Protein AF-A0A5J4PIV3-F1 (afdb_monomer)

pLDDT: mean 88.85, std 11.76, range [53.22, 97.62]

Mean predicted aligned error: 4.73 Å

Organism: NCBI:txid433724

Structure (mmCIF, N/CA/C/O backbone):
data_AF-A0A5J4PIV3-F1
#
_entry.id   AF-A0A5J4PIV3-F1
#
loop_
_atom_site.group_PDB
_atom_site.id
_atom_site.type_symbol
_atom_site.label_atom_id
_atom_site.label_alt_id
_atom_site.label_comp_id
_atom_site.label_asym_id
_atom_site.label_entity_id
_atom_site.label_seq_id
_atom_site.pdbx_PDB_ins_code
_atom_site.Cartn_x
_atom_site.Cartn_y
_atom_site.Cartn_z
_atom_site.occupancy
_atom_site.B_iso_or_equiv
_atom_site.auth_seq_id
_atom_site.auth_comp_id
_atom_site.auth_asym_id
_atom_site.auth_atom_id
_atom_site.pdbx_PDB_model_num
ATOM 1 N N . ALA A 1 1 ? -17.763 -1.301 9.438 1.00 55.84 1 ALA A N 1
ATOM 2 C CA . ALA A 1 1 ? -16.443 -1.359 8.772 1.00 55.84 1 ALA A CA 1
ATOM 3 C C . ALA A 1 1 ? -15.305 -0.831 9.661 1.00 55.84 1 ALA A C 1
ATOM 5 O O . ALA A 1 1 ? -14.317 -1.535 9.806 1.00 55.84 1 ALA A O 1
ATOM 6 N N . MET A 1 2 ? -15.460 0.306 10.361 1.00 53.22 2 MET A N 1
ATOM 7 C CA . MET A 1 2 ? -14.458 0.875 11.301 1.00 53.22 2 MET A CA 1
ATOM 8 C C . MET A 1 2 ? -14.253 0.105 12.631 1.00 53.22 2 MET A C 1
ATOM 10 O O . MET A 1 2 ? -13.920 0.697 13.648 1.00 53.22 2 MET A O 1
ATOM 14 N N . LYS A 1 3 ? -14.477 -1.215 12.659 1.00 56.09 3 LYS A N 1
ATOM 15 C CA . LYS A 1 3 ? -14.285 -2.046 13.866 1.00 56.09 3 LYS A CA 1
ATOM 16 C C . LYS A 1 3 ? -12.985 -2.870 13.853 1.00 56.09 3 LYS A C 1
ATOM 18 O O . LYS A 1 3 ? -12.691 -3.502 14.857 1.00 56.09 3 LYS A O 1
ATOM 23 N N . LYS A 1 4 ? -12.216 -2.877 12.749 1.00 72.25 4 LYS A N 1
ATOM 24 C CA . LYS A 1 4 ? -10.979 -3.682 12.604 1.00 72.25 4 LYS A CA 1
ATOM 25 C C . LYS A 1 4 ? -9.667 -2.886 12.595 1.00 72.25 4 LYS A C 1
ATOM 27 O O . LYS A 1 4 ? -8.628 -3.473 12.861 1.00 72.25 4 LYS A O 1
ATOM 32 N N . TYR A 1 5 ? -9.702 -1.579 12.336 1.00 81.81 5 TYR A N 1
ATOM 33 C CA . TYR A 1 5 ? -8.504 -0.736 12.284 1.00 81.81 5 TYR A CA 1
ATOM 34 C C . TYR A 1 5 ? -8.754 0.581 13.016 1.00 81.81 5 TYR A C 1
ATOM 36 O O . TYR A 1 5 ? -9.792 1.212 12.814 1.00 81.81 5 TYR A O 1
ATOM 44 N N . SER A 1 6 ? -7.813 0.989 13.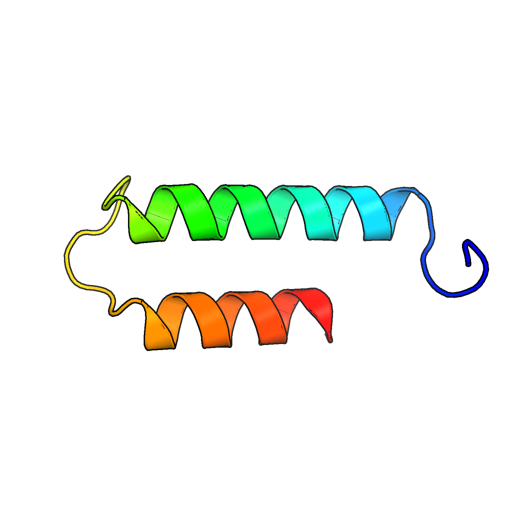871 1.00 91.38 6 SER A N 1
ATOM 45 C CA . SER A 1 6 ? -7.847 2.305 14.512 1.00 91.38 6 SER A CA 1
ATOM 46 C C . SER A 1 6 ? -7.624 3.415 13.478 1.00 91.38 6 SER A C 1
ATOM 48 O O . SER A 1 6 ? -7.101 3.169 12.384 1.00 91.38 6 SER A O 1
ATOM 50 N N . GLY A 1 7 ? -7.972 4.657 13.829 1.00 93.25 7 GLY A N 1
ATOM 51 C CA . GLY A 1 7 ? -7.658 5.817 12.986 1.00 93.25 7 GLY A CA 1
ATOM 52 C C . GLY A 1 7 ? -6.159 5.911 12.674 1.00 93.25 7 GLY A C 1
ATOM 53 O O . GLY A 1 7 ? -5.779 6.135 11.530 1.00 93.25 7 GLY 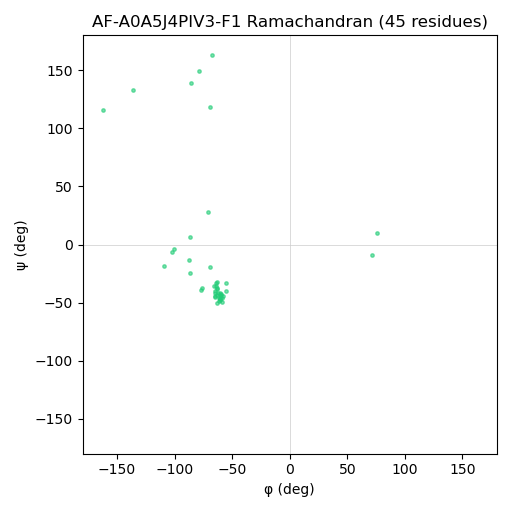A O 1
ATOM 54 N N . VAL A 1 8 ? -5.303 5.616 13.657 1.00 94.00 8 VAL A N 1
ATOM 55 C CA . VAL A 1 8 ? -3.842 5.600 13.483 1.00 94.00 8 VAL A CA 1
ATOM 56 C C . VAL A 1 8 ? -3.400 4.529 12.482 1.00 94.00 8 VAL A C 1
ATOM 58 O O . VAL A 1 8 ? -2.692 4.856 11.532 1.00 94.00 8 VAL A O 1
ATOM 61 N N . LYS A 1 9 ? -3.850 3.272 12.628 1.00 92.38 9 LYS A N 1
ATOM 62 C CA . LYS A 1 9 ? -3.472 2.194 11.690 1.00 92.38 9 LYS A CA 1
ATOM 63 C C . LYS A 1 9 ? -4.009 2.465 10.283 1.00 92.38 9 LYS A C 1
ATOM 65 O O . LYS A 1 9 ? -3.329 2.178 9.308 1.00 92.38 9 LYS A O 1
ATOM 70 N N . THR A 1 10 ? -5.178 3.098 10.169 1.00 94.19 10 THR A N 1
ATOM 71 C CA . THR A 1 10 ? -5.718 3.548 8.875 1.00 94.19 10 THR A CA 1
ATOM 72 C C . THR A 1 10 ? -4.784 4.558 8.206 1.00 94.19 10 THR A C 1
ATOM 74 O O . THR A 1 10 ? -4.451 4.405 7.033 1.00 94.19 10 THR A O 1
ATOM 77 N N . MET A 1 11 ? -4.303 5.559 8.949 1.00 96.31 11 MET A N 1
ATOM 78 C CA . MET A 1 11 ? -3.368 6.555 8.416 1.00 96.31 11 MET A CA 1
ATOM 79 C C . MET A 1 11 ? -2.007 5.954 8.044 1.00 96.31 11 MET A C 1
ATOM 81 O O . MET A 1 11 ? -1.431 6.355 7.035 1.00 96.31 11 MET A O 1
ATOM 85 N N . GLN A 1 12 ? -1.519 4.970 8.804 1.00 96.19 12 GLN A N 1
ATOM 86 C CA . GLN A 1 12 ? -0.302 4.221 8.465 1.00 96.19 12 GLN A CA 1
ATOM 87 C C . GLN A 1 12 ? -0.459 3.468 7.140 1.00 96.19 12 GLN A C 1
ATOM 89 O O . GLN A 1 12 ? 0.359 3.649 6.245 1.00 96.19 12 GLN A O 1
ATOM 94 N N . ILE A 1 13 ? -1.561 2.728 6.968 1.00 96.31 13 ILE A N 1
ATOM 95 C CA . ILE A 1 13 ? -1.861 2.006 5.723 1.00 96.31 13 ILE A CA 1
ATOM 96 C C . ILE A 1 13 ? -1.912 2.970 4.529 1.00 96.31 13 ILE A C 1
ATOM 98 O O . ILE A 1 13 ? -1.327 2.694 3.486 1.00 96.31 13 ILE A O 1
ATOM 102 N N . ILE A 1 14 ? -2.568 4.127 4.675 1.00 97.44 14 ILE A N 1
ATOM 103 C CA . ILE A 1 14 ? -2.612 5.150 3.616 1.00 97.44 14 ILE A CA 1
ATOM 104 C C . ILE A 1 14 ? -1.201 5.644 3.264 1.00 97.44 14 ILE A C 1
ATOM 106 O O . ILE A 1 14 ? -0.895 5.843 2.088 1.00 97.44 14 ILE A O 1
ATOM 110 N N . ASN A 1 15 ? -0.345 5.855 4.264 1.00 97.62 15 ASN A N 1
ATOM 111 C CA . ASN A 1 15 ? 1.031 6.281 4.041 1.00 97.62 15 ASN A CA 1
ATOM 112 C C . ASN A 1 15 ? 1.854 5.212 3.306 1.00 97.62 15 ASN A C 1
ATOM 114 O O . ASN A 1 15 ? 2.544 5.539 2.343 1.00 97.62 15 ASN A O 1
ATOM 118 N N . ASP A 1 16 ? 1.734 3.943 3.702 1.00 97.31 16 ASP A N 1
ATOM 119 C CA . ASP A 1 16 ? 2.429 2.833 3.043 1.00 97.31 16 ASP A CA 1
ATOM 120 C C . ASP A 1 16 ? 1.981 2.665 1.581 1.00 97.31 16 ASP A C 1
ATOM 122 O O . ASP A 1 16 ? 2.818 2.455 0.704 1.00 97.31 16 ASP A O 1
ATOM 126 N N . ILE A 1 17 ? 0.687 2.850 1.287 1.00 97.56 17 ILE A N 1
ATOM 127 C CA . ILE A 1 17 ? 0.167 2.843 -0.092 1.00 97.56 17 ILE A CA 1
ATOM 128 C C . ILE A 1 17 ? 0.802 3.965 -0.926 1.00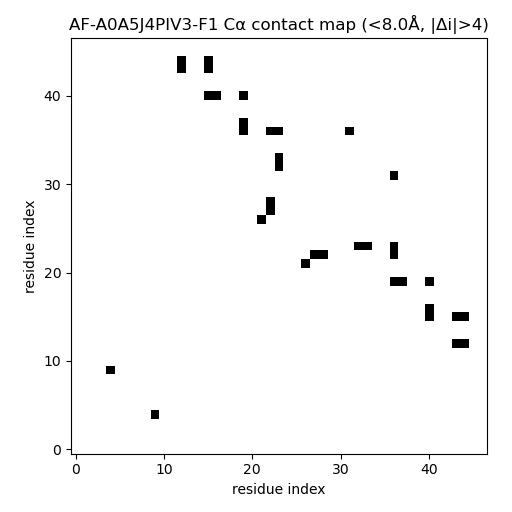 97.56 17 ILE A C 1
ATOM 130 O O . ILE A 1 17 ? 1.247 3.722 -2.046 1.00 97.56 17 ILE A O 1
ATOM 134 N N . ARG A 1 18 ? 0.876 5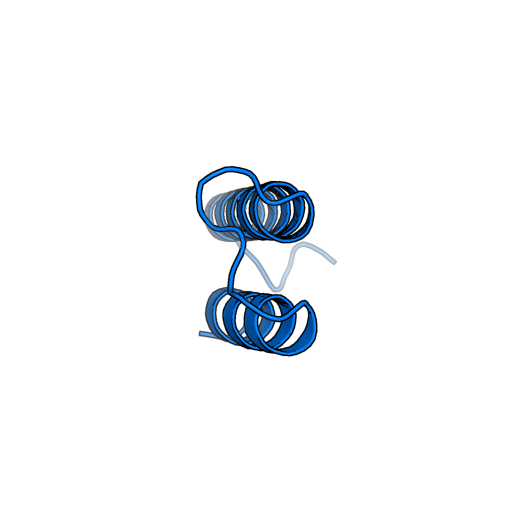.192 -0.392 1.00 97.06 18 ARG A N 1
ATOM 135 C CA . ARG A 1 18 ? 1.505 6.328 -1.095 1.00 97.06 18 ARG A CA 1
ATOM 136 C C . ARG A 1 18 ? 2.993 6.099 -1.337 1.00 97.06 18 ARG A C 1
ATOM 138 O O . ARG A 1 18 ? 3.506 6.479 -2.385 1.00 97.06 18 ARG A O 1
ATOM 145 N N . TYR A 1 19 ? 3.679 5.476 -0.382 1.00 94.88 19 TYR A N 1
ATOM 146 C CA . TYR A 1 19 ? 5.086 5.124 -0.528 1.00 94.88 19 TYR A CA 1
ATOM 147 C C . TYR A 1 19 ? 5.297 4.084 -1.637 1.00 94.88 19 TYR A C 1
ATOM 149 O O . TYR A 1 19 ? 6.168 4.263 -2.487 1.00 94.88 19 TYR A O 1
ATOM 157 N N . ALA A 1 20 ? 4.464 3.039 -1.675 1.00 95.44 20 ALA A N 1
ATOM 158 C CA . ALA A 1 20 ? 4.493 2.030 -2.730 1.00 95.44 20 ALA A CA 1
ATOM 159 C C . ALA A 1 20 ? 4.231 2.635 -4.123 1.00 95.44 20 ALA A C 1
ATOM 161 O O . ALA A 1 20 ? 4.975 2.339 -5.053 1.00 95.44 20 ALA A O 1
ATOM 162 N N . ASP A 1 21 ? 3.246 3.532 -4.250 1.00 94.69 21 ASP A N 1
ATOM 163 C CA . ASP A 1 21 ? 2.933 4.238 -5.505 1.00 94.69 21 ASP A CA 1
ATOM 164 C C . ASP A 1 21 ? 4.089 5.126 -6.000 1.00 94.69 21 ASP A C 1
ATOM 166 O O . ASP A 1 21 ? 4.408 5.146 -7.189 1.00 94.69 21 ASP A O 1
ATOM 170 N N . ALA A 1 22 ? 4.762 5.845 -5.097 1.00 94.38 22 ALA A N 1
ATOM 171 C CA . ALA A 1 22 ? 5.947 6.618 -5.464 1.00 94.38 22 ALA A CA 1
ATOM 172 C C . ALA A 1 22 ? 7.071 5.697 -5.970 1.00 94.38 22 ALA A C 1
ATOM 174 O O . ALA A 1 22 ? 7.693 5.967 -7.001 1.00 94.38 22 ALA A O 1
ATOM 175 N N . LYS A 1 23 ? 7.293 4.575 -5.278 1.00 92.56 23 LYS A N 1
ATOM 176 C CA . LYS A 1 23 ? 8.332 3.600 -5.615 1.00 92.56 23 LYS A CA 1
ATOM 177 C C . LYS A 1 23 ? 8.066 2.922 -6.963 1.00 92.56 23 LYS A C 1
ATOM 179 O O . LYS A 1 23 ? 8.997 2.796 -7.751 1.00 92.56 23 LYS A O 1
ATOM 184 N N . SER A 1 24 ? 6.813 2.582 -7.282 1.00 92.38 24 SER A N 1
ATOM 185 C CA . SER A 1 24 ? 6.448 1.983 -8.581 1.00 92.38 24 SER A CA 1
ATOM 186 C C . SER A 1 24 ? 6.585 2.968 -9.743 1.00 92.38 24 SER A C 1
ATOM 188 O O . SER A 1 24 ? 6.703 2.573 -10.896 1.00 92.38 24 SER A O 1
ATOM 190 N N . LYS A 1 25 ? 6.618 4.273 -9.455 1.00 92.00 25 LYS A N 1
ATOM 191 C CA . LYS A 1 25 ? 6.933 5.328 -10.432 1.00 92.00 25 LYS A CA 1
ATOM 192 C C . LYS A 1 25 ? 8.439 5.591 -10.565 1.00 92.00 25 LYS A C 1
ATOM 194 O O . LYS A 1 25 ? 8.830 6.543 -11.235 1.00 92.00 25 LYS A O 1
ATOM 199 N N . GLY A 1 26 ? 9.286 4.790 -9.913 1.00 87.69 26 GLY A N 1
ATOM 200 C CA . GLY A 1 26 ? 10.743 4.946 -9.924 1.00 87.69 26 GLY A CA 1
ATOM 201 C C . GLY A 1 26 ? 11.254 6.090 -9.045 1.00 87.69 26 GLY A C 1
ATOM 202 O O . GLY A 1 26 ? 12.436 6.431 -9.095 1.00 87.69 26 GLY A O 1
ATOM 203 N N . VAL A 1 27 ? 10.399 6.691 -8.209 1.00 85.38 27 VAL A N 1
ATOM 204 C CA . VAL A 1 27 ? 10.829 7.734 -7.275 1.00 85.38 27 VAL A CA 1
ATOM 205 C C . VAL A 1 27 ? 11.703 7.067 -6.214 1.00 85.38 27 VAL A C 1
ATOM 207 O O . VAL A 1 27 ? 11.252 6.189 -5.485 1.00 85.38 27 VAL A O 1
ATOM 210 N N . THR A 1 28 ? 12.970 7.478 -6.132 1.00 71.44 28 THR A N 1
ATOM 211 C CA . THR A 1 28 ? 14.022 6.995 -5.209 1.00 71.44 28 THR A CA 1
ATOM 212 C C . THR A 1 28 ? 14.610 5.596 -5.438 1.00 71.44 28 THR A C 1
ATOM 214 O O . THR A 1 28 ? 15.623 5.307 -4.810 1.00 71.44 28 THR A O 1
ATOM 217 N N . ASN A 1 29 ? 14.080 4.749 -6.333 1.00 65.31 29 ASN A N 1
ATOM 218 C CA . ASN A 1 29 ? 14.727 3.478 -6.711 1.00 65.31 29 ASN A CA 1
ATOM 219 C C . ASN A 1 29 ? 14.183 2.911 -8.034 1.00 65.31 29 ASN A C 1
ATOM 221 O O . ASN A 1 29 ? 13.030 2.502 -8.097 1.00 65.31 29 ASN A O 1
ATOM 225 N N . TYR A 1 30 ? 15.034 2.817 -9.060 1.00 67.19 30 TYR A N 1
ATOM 226 C CA . TYR A 1 30 ? 14.654 2.354 -10.406 1.00 67.19 30 TYR A CA 1
ATOM 227 C C . TYR A 1 30 ? 14.728 0.830 -10.603 1.00 67.19 30 TYR A C 1
ATOM 229 O O . TYR A 1 30 ? 14.225 0.318 -11.597 1.00 67.19 30 TYR A O 1
ATOM 237 N N . SER A 1 31 ? 15.372 0.102 -9.688 1.00 82.06 31 SER A N 1
ATOM 238 C CA . SER A 1 31 ? 15.747 -1.308 -9.889 1.00 82.06 31 SER A CA 1
ATOM 239 C C . SER A 1 31 ? 14.818 -2.321 -9.214 1.00 82.06 31 SER A C 1
ATOM 241 O O . SER A 1 31 ? 15.043 -3.522 -9.349 1.00 82.06 31 SER A O 1
ATOM 243 N N . ILE A 1 32 ? 13.821 -1.870 -8.448 1.00 89.06 32 ILE A N 1
ATOM 244 C CA . ILE A 1 32 ? 12.878 -2.769 -7.773 1.00 89.06 32 ILE A CA 1
ATOM 245 C C . ILE A 1 32 ? 11.733 -3.137 -8.722 1.00 89.06 32 ILE A C 1
ATOM 247 O O . ILE A 1 32 ? 11.234 -2.286 -9.454 1.00 89.06 32 ILE A O 1
ATOM 251 N N . SER A 1 33 ? 11.309 -4.401 -8.715 1.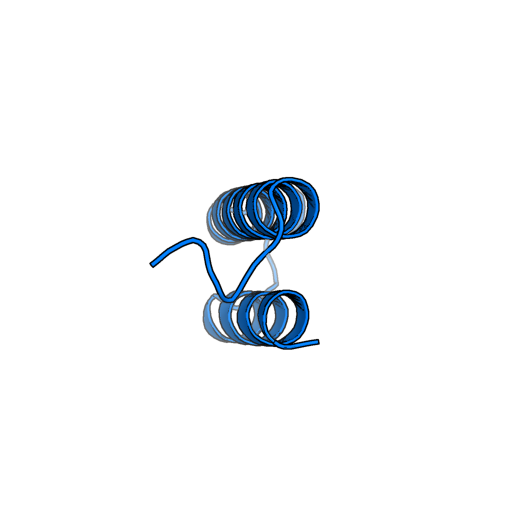00 91.88 33 SER A N 1
ATOM 252 C CA . SER A 1 33 ? 10.157 -4.827 -9.510 1.00 91.88 33 SER A CA 1
ATOM 253 C C . SER A 1 33 ? 8.839 -4.435 -8.834 1.00 91.88 33 SER A C 1
ATOM 255 O O . SER A 1 33 ? 8.735 -4.458 -7.605 1.00 91.88 33 SER A O 1
ATOM 257 N N . ASP A 1 34 ? 7.795 -4.165 -9.620 1.00 91.62 34 ASP A N 1
ATOM 258 C CA . ASP A 1 34 ? 6.448 -3.892 -9.090 1.00 91.62 34 ASP A CA 1
ATOM 259 C C . ASP A 1 34 ? 5.930 -5.025 -8.188 1.00 91.62 34 ASP A C 1
ATOM 261 O O . ASP A 1 34 ? 5.246 -4.786 -7.191 1.00 91.62 34 ASP A O 1
ATOM 265 N N . GLY A 1 35 ? 6.301 -6.273 -8.497 1.00 94.94 35 GLY A N 1
ATOM 266 C CA . GLY A 1 35 ? 5.949 -7.436 -7.684 1.00 94.94 35 GLY A CA 1
ATOM 267 C C . GLY A 1 35 ? 6.573 -7.402 -6.287 1.00 94.94 35 GLY A C 1
ATOM 268 O O . GLY A 1 35 ? 5.930 -7.808 -5.318 1.00 94.94 35 GLY A O 1
ATOM 269 N N . ASP A 1 36 ? 7.797 -6.893 -6.160 1.00 94.94 36 ASP A N 1
ATOM 270 C CA . ASP A 1 36 ? 8.473 -6.762 -4.866 1.00 94.94 36 ASP A CA 1
ATOM 271 C C . ASP A 1 36 ? 7.917 -5.588 -4.058 1.00 94.94 36 ASP A C 1
ATOM 273 O O . ASP A 1 36 ? 7.717 -5.720 -2.850 1.00 94.94 36 ASP A O 1
ATOM 277 N N . ILE A 1 37 ? 7.570 -4.482 -4.725 1.00 95.69 37 ILE A N 1
ATOM 278 C CA . ILE A 1 37 ? 6.867 -3.351 -4.101 1.00 95.69 37 ILE A CA 1
ATOM 279 C C . ILE A 1 37 ? 5.531 -3.818 -3.511 1.00 95.69 37 ILE A C 1
ATOM 281 O O . ILE A 1 37 ? 5.207 -3.497 -2.366 1.00 95.69 37 ILE A O 1
ATOM 285 N N . LEU A 1 38 ? 4.762 -4.607 -4.266 1.00 96.06 38 LEU A N 1
ATOM 286 C CA . LEU A 1 38 ? 3.475 -5.113 -3.800 1.00 96.06 38 LEU A CA 1
ATOM 287 C C . LEU A 1 38 ? 3.632 -6.066 -2.608 1.00 96.06 38 LEU A C 1
ATOM 289 O O . LEU A 1 38 ? 2.872 -5.966 -1.644 1.00 96.06 38 LEU A O 1
ATOM 293 N N . ARG 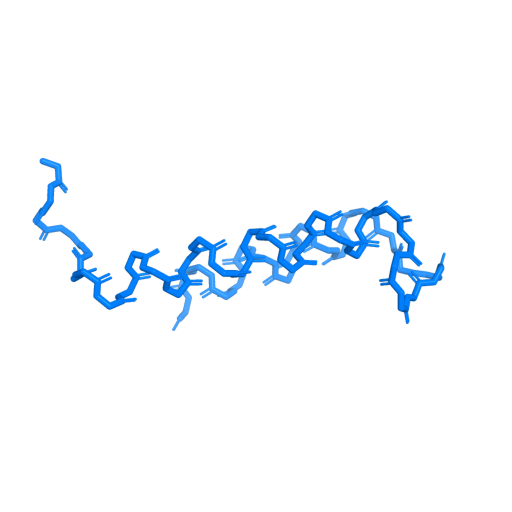A 1 39 ? 4.627 -6.965 -2.636 1.00 96.31 39 ARG A N 1
ATOM 294 C CA . ARG A 1 39 ? 4.932 -7.850 -1.496 1.00 96.31 39 ARG A CA 1
ATOM 295 C C . ARG A 1 39 ? 5.290 -7.056 -0.243 1.00 96.31 39 ARG A C 1
ATOM 297 O O . ARG A 1 39 ? 4.785 -7.370 0.834 1.00 96.31 39 ARG A O 1
ATOM 304 N N . GLU A 1 40 ? 6.112 -6.019 -0.385 1.00 95.62 40 GLU A N 1
ATOM 305 C CA . GLU A 1 40 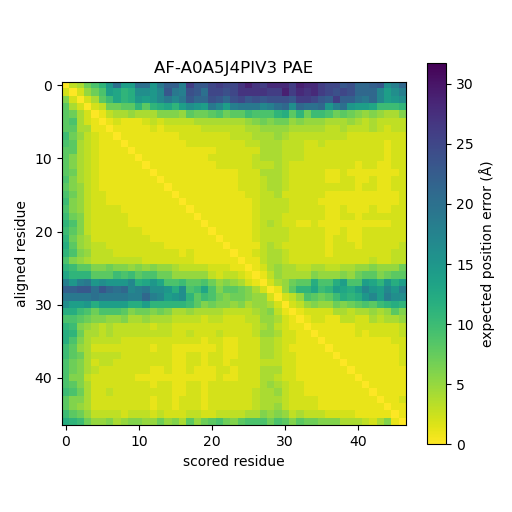? 6.476 -5.122 0.714 1.00 95.62 40 GLU A CA 1
ATOM 306 C C . GLU A 1 40 ? 5.241 -4.411 1.294 1.00 95.62 40 GLU A C 1
ATOM 308 O O . GLU A 1 40 ? 5.051 -4.396 2.512 1.00 95.62 40 GLU A O 1
ATOM 313 N N . LEU A 1 41 ? 4.367 -3.870 0.438 1.00 96.88 41 LEU A N 1
ATOM 314 C CA . LEU A 1 41 ? 3.131 -3.210 0.862 1.00 96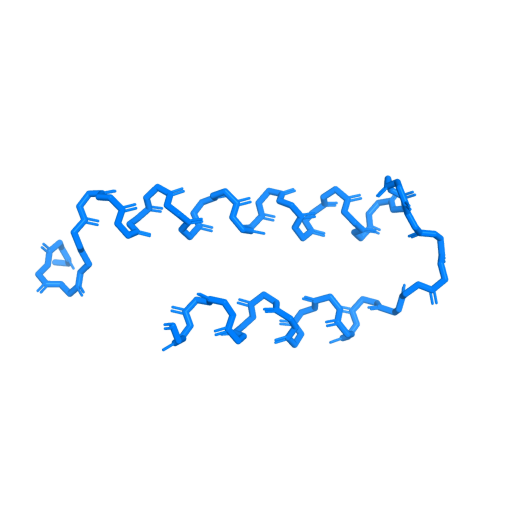.88 41 LEU A CA 1
ATOM 315 C C . LEU A 1 41 ? 2.208 -4.167 1.628 1.00 96.88 41 LEU A C 1
ATOM 317 O O . LEU A 1 41 ? 1.725 -3.830 2.707 1.00 96.88 41 LEU A O 1
ATOM 321 N N . VAL A 1 42 ? 1.982 -5.374 1.100 1.00 96.88 42 VAL A N 1
ATOM 322 C CA . VAL A 1 42 ? 1.143 -6.387 1.759 1.00 96.88 42 VAL A CA 1
ATOM 323 C C . VAL A 1 42 ? 1.709 -6.752 3.130 1.00 96.88 42 VAL A C 1
ATOM 325 O O . VAL A 1 42 ? 0.952 -6.828 4.099 1.00 96.88 42 VAL A O 1
ATOM 328 N N . PHE A 1 43 ? 3.031 -6.918 3.241 1.00 96.19 43 PHE A N 1
ATOM 329 C CA . PHE A 1 43 ? 3.683 -7.183 4.521 1.00 96.19 43 PHE A CA 1
ATOM 330 C C . PHE A 1 43 ? 3.410 -6.067 5.541 1.00 96.19 43 PHE A C 1
ATOM 332 O O . PHE A 1 43 ? 2.950 -6.373 6.639 1.00 96.19 43 PHE A O 1
ATOM 339 N N . ARG A 1 44 ? 3.598 -4.794 5.160 1.00 93.88 44 ARG A N 1
ATOM 340 C CA . ARG A 1 44 ? 3.371 -3.611 6.021 1.00 93.88 44 ARG A CA 1
ATOM 341 C C . ARG A 1 44 ? 1.914 -3.430 6.466 1.00 93.88 44 ARG A C 1
ATOM 343 O O . ARG A 1 44 ? 1.652 -2.924 7.555 1.00 93.88 44 ARG A O 1
ATOM 350 N N . VAL A 1 45 ? 0.953 -3.823 5.627 1.00 94.19 45 VAL A N 1
ATOM 351 C CA . VAL A 1 45 ? -0.480 -3.720 5.953 1.00 94.19 45 VAL A CA 1
ATOM 352 C C . VAL A 1 45 ? -0.921 -4.824 6.919 1.00 94.19 45 VAL A C 1
ATOM 354 O O . VAL A 1 45 ? -1.739 -4.564 7.806 1.00 94.19 45 VAL A O 1
ATOM 357 N N . LEU A 1 46 ? -0.412 -6.048 6.735 1.00 91.50 46 LEU A N 1
ATOM 358 C CA . LEU A 1 46 ? -0.834 -7.231 7.493 1.00 91.50 46 LEU A CA 1
ATOM 359 C C . LEU A 1 46 ? -0.083 -7.434 8.817 1.00 91.50 46 LEU A C 1
ATOM 361 O O . LEU A 1 46 ? -0.642 -8.070 9.710 1.00 91.50 46 LEU A O 1
ATOM 365 N N . HIS A 1 47 ? 1.137 -6.907 8.936 1.00 84.50 47 HIS A N 1
ATOM 366 C CA . HIS A 1 47 ? 1.949 -6.932 10.158 1.00 84.50 47 HIS A CA 1
ATOM 367 C C . HIS A 1 47 ? 1.942 -5.556 10.851 1.00 84.50 47 HIS A C 1
ATOM 369 O O . HIS A 1 47 ? 2.298 -5.503 12.045 1.00 84.50 47 HIS A O 1
#

Nearest PDB structures (foldseek):
  8eld-assembly1_H-3  TM=4.962E-01  e=7.539E+00  Shigella phage Buco
  8eld-assembly1_H-5  TM=4.962E-01  e=7.539E+00  Shigella phage Buco
  8eld-assembly1_H-7  TM=4.962E-01  e=7.539E+00  Shigella phage Buco
  8eld-assembly1_H-9  TM=4.962E-01  e=7.539E+00  Shigella phage Buco
  8eld-assembly1_H-11  TM=4.962E-01  e=7.539E+00  Shigella phage Buco

So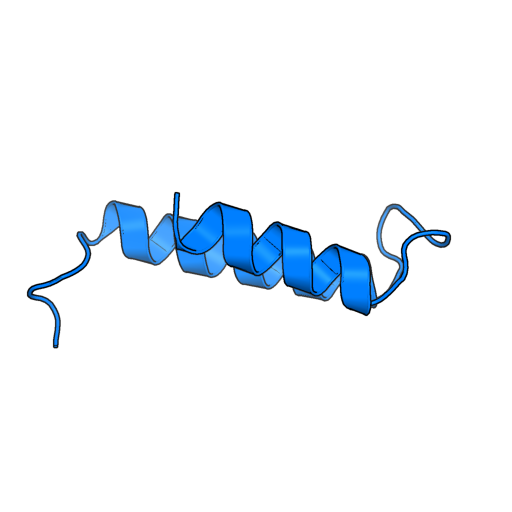lvent-accessible surface area (backbone atoms only — not comparable to full-atom values): 2877 Å² total; per-residue (Å²): 127,83,84,82,56,53,74,66,57,49,53,49,46,56,49,47,52,53,52,42,55,40,37,71,70,39,53,97,45,79,85,70,52,65,70,56,46,50,52,53,46,53,49,66,67,77,104

Sequence (47 aa):
AMKKYSGVKTMQIINDIRYADAKSKGVTNYSISDGDILRELVFRVLH

Secondary structure (DSSP, 8-state):
-TTSS-HHHHHHHHHHHHHHHHHHTTSS-SSS-HHHHHHHHHHHHH-

Radius of gyration: 12.07 Å; Cα contacts (8 Å, |Δi|>4): 18; chains: 1; bounding box: 32×16×25 Å

Foldseek 3Di:
DCPPDDPVLVVQLVVLVVVLVCVCVVNPHDPDDNVVSVVVSVVSNVD